Protein AF-A0A7Y8CNN0-F1 (afdb_monomer_lite)

pLDDT: mean 75.57, std 17.75, range [43.0, 97.44]

Sequence (88 aa):
MLLLAACNQSSIVPSQSLGPKQVTVIAERIDQRYPQHAVSDRKALLQQVVTAIDNMVFVEGGTFEMGDFGWIGEYDPENMCEWPCGLS

Secondary structure (DSSP, 8-state):
---------------SSS-HHHHHHHHHHHHHH-TTS-HHHHHHHHHHHHHHHHT-----------------SS--TTSPPPSPP---

Foldseek 3Di:
DDPPPPPPPPPQQDAPPDDSVVLVVQLVVLCVVCVPDDPVVSSVVSNVVRVVVNPDDPPPDDPPPPDCPPPPPDDDPVPDDDPPDDDD

Radius of gyration: 27.56 Å; chains: 1; bounding box: 44×29×85 Å

Structure (mmCIF, N/CA/C/O backbone):
data_AF-A0A7Y8CNN0-F1
#
_entry.id   AF-A0A7Y8CNN0-F1
#
loop_
_atom_site.group_PDB
_atom_site.id
_atom_site.type_symbol
_atom_site.label_atom_id
_atom_site.label_alt_id
_atom_site.label_comp_id
_atom_site.label_asym_id
_atom_site.label_entity_id
_atom_site.label_seq_id
_atom_site.pdbx_PDB_ins_code
_atom_site.Cartn_x
_atom_site.Cartn_y
_atom_site.Cartn_z
_atom_site.occupancy
_atom_site.B_iso_or_equiv
_atom_site.auth_seq_id
_atom_site.auth_comp_id
_atom_site.auth_asym_id
_atom_site.auth_atom_id
_atom_site.pdbx_PDB_model_num
ATOM 1 N N . MET A 1 1 ? -23.950 5.536 28.494 1.00 43.00 1 MET A N 1
ATOM 2 C CA . MET A 1 1 ? -23.603 5.136 27.114 1.00 43.00 1 MET A CA 1
ATOM 3 C C . MET A 1 1 ? -22.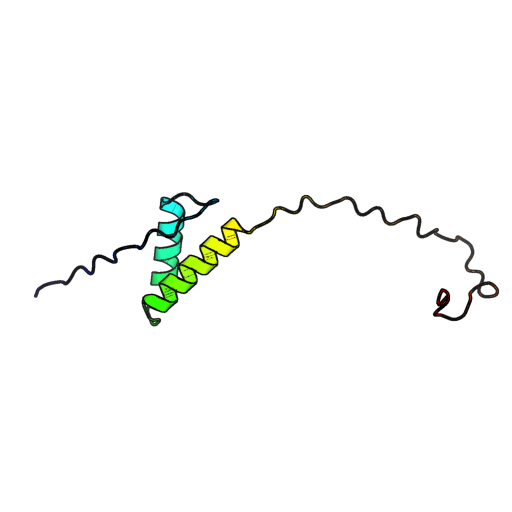106 4.883 27.061 1.00 43.00 1 MET A C 1
ATOM 5 O O . MET A 1 1 ? -21.345 5.838 27.134 1.00 43.00 1 MET A O 1
ATOM 9 N N . LEU A 1 2 ? -21.686 3.616 27.030 1.00 50.94 2 LEU A N 1
ATOM 10 C CA . LEU A 1 2 ? -20.287 3.257 26.796 1.00 50.94 2 LEU A CA 1
ATOM 11 C C . LEU A 1 2 ? -20.006 3.450 25.301 1.00 50.94 2 LEU A C 1
ATOM 13 O O . LEU A 1 2 ? -20.493 2.681 24.475 1.00 50.94 2 LEU A O 1
ATOM 17 N N . LEU A 1 3 ? -19.263 4.499 24.955 1.00 54.25 3 LEU A N 1
ATOM 18 C CA . LEU A 1 3 ? -18.663 4.636 23.633 1.00 54.25 3 LEU A CA 1
ATOM 19 C C . LEU A 1 3 ? -17.542 3.596 23.552 1.00 54.25 3 LEU A C 1
ATOM 21 O O . LEU A 1 3 ? -16.480 3.777 24.144 1.00 54.25 3 LEU A O 1
ATOM 25 N N . LEU A 1 4 ? -17.801 2.479 22.870 1.00 57.09 4 LEU A N 1
ATOM 26 C CA . LEU A 1 4 ? -16.757 1.538 22.481 1.00 57.09 4 LEU A CA 1
ATOM 27 C C . LEU A 1 4 ? -15.840 2.253 21.487 1.00 57.09 4 LEU A C 1
ATOM 29 O O . LEU A 1 4 ? -16.093 2.266 20.284 1.00 57.09 4 LEU A O 1
ATOM 33 N N . ALA A 1 5 ? -14.776 2.867 22.002 1.00 55.53 5 ALA A N 1
ATOM 34 C CA . ALA A 1 5 ? -13.608 3.180 21.204 1.00 55.53 5 ALA A CA 1
ATOM 35 C C . ALA A 1 5 ? -13.044 1.841 20.719 1.00 55.53 5 ALA A C 1
ATOM 37 O O . ALA A 1 5 ? -12.354 1.132 21.451 1.00 55.53 5 ALA A O 1
ATOM 38 N N . ALA A 1 6 ? -13.412 1.449 19.501 1.00 54.28 6 ALA A N 1
ATOM 39 C CA . ALA A 1 6 ? -12.761 0.355 18.813 1.00 54.28 6 ALA A CA 1
ATOM 40 C C . ALA A 1 6 ? -11.305 0.779 18.588 1.00 54.28 6 ALA A C 1
ATOM 42 O O . ALA A 1 6 ? -11.002 1.522 17.656 1.00 54.28 6 ALA A O 1
ATOM 43 N N . CYS A 1 7 ? -10.397 0.337 19.463 1.00 55.56 7 CYS A N 1
ATOM 44 C CA . CYS A 1 7 ? -8.981 0.308 19.135 1.00 55.56 7 CYS A CA 1
ATOM 45 C C . CYS A 1 7 ? -8.839 -0.661 17.966 1.00 55.56 7 CYS A C 1
ATOM 47 O O . CYS A 1 7 ? -8.779 -1.878 18.146 1.00 55.56 7 CYS A O 1
ATOM 49 N N . ASN A 1 8 ? -8.833 -0.111 16.754 1.00 54.03 8 ASN A N 1
ATOM 50 C CA . ASN A 1 8 ? -8.389 -0.826 15.578 1.00 54.03 8 ASN A CA 1
ATOM 51 C C . ASN A 1 8 ? -6.916 -1.133 15.836 1.00 54.03 8 ASN A C 1
ATOM 53 O O . ASN A 1 8 ? -6.053 -0.267 15.722 1.00 54.03 8 ASN A O 1
ATOM 57 N N . GLN A 1 9 ? -6.643 -2.351 16.299 1.00 49.56 9 GLN A N 1
ATOM 58 C CA . GLN A 1 9 ? -5.296 -2.875 16.407 1.00 49.56 9 GLN A CA 1
ATOM 59 C C . GLN A 1 9 ? -4.803 -2.973 14.963 1.00 49.56 9 GLN A C 1
ATOM 61 O O . GLN A 1 9 ? -5.114 -3.919 14.227 1.00 49.56 9 GLN A O 1
ATOM 66 N N . SER A 1 10 ? -4.167 -1.891 14.516 1.00 54.66 10 SER A N 1
ATOM 67 C CA . SER A 1 10 ? -3.506 -1.783 13.230 1.00 54.66 10 SER A CA 1
ATOM 68 C C . SER A 1 10 ? -2.416 -2.835 13.255 1.00 54.66 10 SER A C 1
ATOM 70 O O . SER A 1 10 ? -1.360 -2.636 13.847 1.00 54.66 10 SER A O 1
ATOM 72 N N . SER A 1 11 ?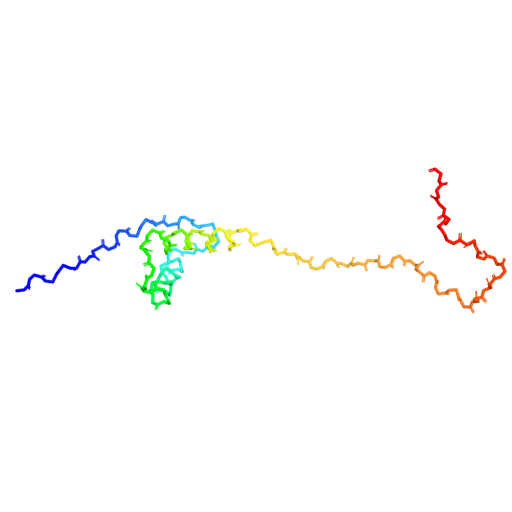 -2.710 -4.005 12.690 1.00 57.62 11 SER A N 1
ATOM 73 C CA . SER A 1 11 ? -1.683 -4.955 12.298 1.00 57.62 11 SER A CA 1
ATOM 74 C C . SER A 1 11 ? -0.740 -4.160 11.412 1.00 57.62 11 SER A C 1
ATOM 76 O O . SER A 1 11 ? -1.141 -3.743 10.325 1.00 57.62 11 SER A O 1
ATOM 78 N N . ILE A 1 12 ? 0.434 -3.825 11.945 1.00 65.56 12 ILE A N 1
ATOM 79 C CA . ILE A 1 12 ? 1.419 -3.009 11.246 1.00 65.56 12 ILE A CA 1
ATOM 80 C C . ILE A 1 12 ? 1.765 -3.789 9.986 1.00 65.56 12 ILE A C 1
ATOM 82 O O . ILE A 1 12 ? 2.378 -4.850 10.071 1.00 65.56 12 ILE A O 1
ATOM 86 N N . VAL A 1 13 ? 1.295 -3.302 8.839 1.00 77.25 13 VAL A N 1
ATOM 87 C CA . VAL A 1 13 ? 1.663 -3.852 7.540 1.00 77.25 13 VAL A CA 1
ATOM 88 C C . VAL A 1 13 ? 3.117 -3.440 7.315 1.00 77.25 13 VAL A C 1
ATOM 90 O O . VAL A 1 13 ? 3.381 -2.237 7.224 1.00 77.25 13 VAL A O 1
ATOM 93 N N . PRO A 1 14 ? 4.075 -4.386 7.309 1.00 80.50 14 PRO A N 1
ATOM 94 C CA . PRO A 1 14 ? 5.468 -4.048 7.073 1.00 80.50 14 PRO A CA 1
ATOM 95 C C . PRO A 1 14 ? 5.619 -3.548 5.633 1.00 80.50 14 PRO A C 1
ATOM 97 O O . PRO A 1 14 ? 5.040 -4.123 4.714 1.00 80.50 14 PRO A O 1
ATOM 100 N N . SER A 1 15 ? 6.387 -2.477 5.454 1.00 85.44 15 SER A N 1
ATOM 101 C CA . SER A 1 15 ? 6.758 -1.929 4.148 1.00 85.44 15 SER A CA 1
ATOM 102 C C . SER A 1 15 ? 8.266 -1.740 4.106 1.00 85.44 15 SER A C 1
ATOM 104 O O . SER A 1 15 ? 8.871 -1.367 5.114 1.00 85.44 15 SER A O 1
ATOM 106 N N . GLN A 1 16 ? 8.862 -2.005 2.950 1.00 86.38 16 GLN A N 1
ATOM 107 C CA . GLN A 1 16 ? 10.282 -1.770 2.688 1.00 86.38 16 GLN A CA 1
ATOM 108 C C . GLN A 1 16 ? 10.531 -0.342 2.188 1.00 86.38 16 GLN A C 1
ATOM 110 O O . GLN A 1 16 ? 11.572 0.242 2.489 1.00 86.38 16 GLN A O 1
ATOM 115 N N . SER A 1 17 ? 9.568 0.232 1.463 1.00 87.06 17 SER A N 1
ATOM 116 C CA . SER A 1 17 ? 9.691 1.549 0.831 1.00 87.06 17 SER A CA 1
ATOM 117 C C . SER A 1 17 ? 9.009 2.677 1.611 1.00 87.06 17 SER A C 1
ATOM 119 O O . SER A 1 17 ? 9.403 3.835 1.476 1.00 87.06 17 SER A O 1
ATOM 121 N N . LEU A 1 18 ? 7.991 2.376 2.426 1.00 89.88 18 LEU A N 1
ATOM 122 C CA . LEU A 1 18 ? 7.227 3.370 3.183 1.00 89.88 18 LEU A CA 1
ATOM 123 C C . LEU A 1 18 ? 7.553 3.347 4.676 1.00 89.88 18 LEU A C 1
ATOM 125 O O . LEU A 1 18 ? 7.651 2.300 5.312 1.00 89.88 18 LEU A O 1
ATOM 129 N N . GLY A 1 19 ? 7.611 4.536 5.276 1.00 91.12 19 GLY A N 1
ATOM 130 C CA . GLY A 1 19 ? 7.696 4.681 6.725 1.00 91.12 19 GLY A CA 1
ATOM 131 C C . GLY A 1 19 ? 6.360 4.372 7.425 1.00 91.12 19 GLY A C 1
ATOM 132 O O . GLY A 1 19 ? 5.291 4.555 6.833 1.00 91.12 19 GLY A O 1
ATOM 133 N N . PRO A 1 20 ? 6.367 4.023 8.729 1.00 89.00 20 PRO A N 1
ATOM 134 C CA . PRO A 1 20 ? 5.155 3.653 9.471 1.00 89.00 20 PRO A CA 1
ATOM 135 C C . PRO A 1 20 ? 4.036 4.701 9.411 1.00 89.00 20 PRO A C 1
ATOM 137 O O . PRO A 1 20 ? 2.865 4.363 9.272 1.00 89.00 20 PRO A O 1
ATOM 140 N N . LYS A 1 21 ? 4.390 5.994 9.450 1.00 91.31 21 LYS A N 1
ATOM 141 C CA . LYS A 1 21 ? 3.415 7.093 9.345 1.00 91.31 21 LYS A CA 1
ATOM 142 C C . LYS A 1 21 ? 2.695 7.112 7.993 1.00 91.31 21 LYS A C 1
ATOM 144 O O . LYS A 1 21 ? 1.511 7.423 7.948 1.00 91.31 21 LYS A O 1
ATOM 149 N N . GLN A 1 22 ? 3.391 6.789 6.903 1.00 93.12 22 GLN A N 1
ATOM 150 C CA . GLN A 1 22 ? 2.799 6.769 5.563 1.00 93.12 22 GLN A CA 1
ATOM 151 C C . GLN A 1 22 ? 1.818 5.604 5.426 1.00 93.12 22 GLN A C 1
ATOM 153 O O . GLN A 1 22 ? 0.711 5.805 4.934 1.00 93.12 22 GLN A O 1
ATOM 158 N N . VAL A 1 23 ? 2.181 4.424 5.939 1.00 93.50 23 VAL A N 1
ATOM 159 C CA . VAL A 1 23 ? 1.285 3.258 5.982 1.00 93.50 23 VAL A CA 1
ATOM 160 C C . VAL A 1 23 ? 0.014 3.575 6.779 1.00 93.50 23 VAL A C 1
ATOM 162 O O . VAL A 1 23 ? -1.084 3.274 6.313 1.00 93.50 23 VAL A O 1
ATOM 165 N N . THR A 1 24 ? 0.128 4.262 7.922 1.00 93.31 24 THR A N 1
ATOM 166 C CA . THR A 1 24 ? -1.038 4.708 8.707 1.00 93.31 24 THR A CA 1
ATOM 167 C C . THR A 1 24 ? -1.941 5.656 7.920 1.00 93.31 24 THR A C 1
ATOM 169 O O . THR A 1 24 ? -3.149 5.447 7.877 1.00 93.31 24 THR A O 1
ATOM 172 N N . VAL A 1 25 ? -1.377 6.658 7.239 1.00 95.31 25 VAL A N 1
ATOM 173 C CA . VAL A 1 25 ? -2.166 7.597 6.419 1.00 95.31 25 VAL A CA 1
ATOM 174 C C . VAL A 1 25 ? -2.886 6.875 5.273 1.00 95.31 25 VAL A C 1
ATOM 176 O O . VAL A 1 25 ? -4.022 7.216 4.943 1.00 95.31 25 VAL A O 1
ATOM 179 N N . ILE A 1 26 ? -2.259 5.866 4.660 1.00 94.56 26 ILE A N 1
ATOM 180 C CA . ILE A 1 26 ? -2.904 5.044 3.624 1.00 94.56 26 ILE A CA 1
ATOM 181 C C . ILE A 1 26 ? -4.069 4.250 4.227 1.00 94.56 26 ILE A C 1
ATOM 183 O O . ILE A 1 26 ? -5.153 4.236 3.643 1.00 94.56 26 ILE A O 1
ATOM 187 N N . ALA A 1 27 ? -3.878 3.644 5.401 1.00 94.31 27 ALA A N 1
ATOM 188 C CA . ALA A 1 27 ? -4.929 2.917 6.108 1.00 94.31 27 ALA A CA 1
ATOM 189 C C . ALA A 1 27 ? -6.135 3.818 6.424 1.00 94.31 27 ALA A C 1
ATOM 191 O O . ALA A 1 27 ? -7.267 3.461 6.102 1.00 94.31 27 ALA A O 1
ATOM 192 N N . GLU A 1 28 ? -5.893 5.022 6.953 1.00 95.75 28 GLU A N 1
ATOM 193 C CA . GLU A 1 28 ? -6.941 6.009 7.243 1.00 95.75 28 GLU A CA 1
ATOM 194 C C . GLU A 1 28 ? -7.717 6.412 5.983 1.00 95.75 28 GLU A C 1
ATOM 196 O O . GLU A 1 28 ? -8.946 6.482 6.002 1.00 95.75 28 GLU A O 1
ATOM 201 N N . ARG A 1 29 ? -7.023 6.629 4.858 1.00 96.69 29 ARG A N 1
ATOM 202 C CA . ARG A 1 29 ? -7.675 6.935 3.574 1.00 96.69 29 ARG A CA 1
ATOM 203 C C . ARG A 1 29 ? -8.530 5.774 3.073 1.00 96.69 29 ARG A C 1
ATOM 205 O O . ARG A 1 29 ? -9.616 6.016 2.552 1.00 96.69 29 ARG A O 1
ATOM 212 N N . ILE A 1 30 ? -8.068 4.532 3.221 1.00 96.12 30 ILE A N 1
ATOM 213 C CA . ILE A 1 30 ? -8.836 3.335 2.849 1.00 96.12 30 ILE A CA 1
ATOM 214 C C . ILE A 1 30 ? -10.096 3.218 3.716 1.00 96.12 30 ILE A C 1
ATOM 216 O O . ILE A 1 30 ? -11.184 3.005 3.178 1.00 96.12 30 ILE A O 1
ATOM 220 N N . ASP A 1 31 ? -9.970 3.413 5.031 1.00 95.56 31 ASP A N 1
ATOM 221 C CA . ASP A 1 31 ? -11.096 3.390 5.971 1.00 95.56 31 ASP A CA 1
ATOM 222 C C . ASP A 1 31 ? -12.135 4.475 5.645 1.00 95.56 31 ASP A C 1
ATOM 224 O O . ASP A 1 31 ? -13.333 4.193 5.613 1.00 95.56 31 ASP A O 1
ATOM 228 N N . GLN A 1 32 ? -11.687 5.695 5.332 1.00 96.12 32 GLN A N 1
ATOM 229 C CA . GLN A 1 32 ? -12.562 6.805 4.940 1.00 96.12 32 GLN A CA 1
ATOM 230 C C . GLN A 1 32 ? -13.232 6.584 3.579 1.00 96.12 32 GLN A C 1
ATOM 232 O O . GLN A 1 32 ? -14.371 7.002 3.374 1.00 96.12 32 GLN A O 1
ATOM 237 N N . ARG A 1 33 ? -12.533 5.952 2.628 1.00 97.44 33 ARG A N 1
ATOM 238 C CA . ARG A 1 33 ? -13.018 5.777 1.252 1.00 97.44 33 ARG A CA 1
ATOM 239 C C . ARG A 1 33 ? -13.982 4.604 1.093 1.00 97.44 33 ARG A C 1
ATOM 241 O O . ARG A 1 33 ? -14.838 4.661 0.204 1.00 97.44 33 ARG A O 1
ATOM 248 N N . TYR A 1 34 ? -13.836 3.570 1.921 1.00 96.06 34 TYR A N 1
ATOM 249 C CA . TYR A 1 34 ? -14.607 2.326 1.843 1.00 96.06 34 TYR A CA 1
ATOM 250 C C . TYR A 1 34 ? -15.276 1.939 3.177 1.00 96.06 34 TYR A C 1
ATOM 252 O O . TYR A 1 34 ? -15.187 0.777 3.587 1.00 96.06 34 TYR A O 1
ATOM 260 N N . PRO A 1 35 ? -15.986 2.857 3.863 1.00 95.50 35 PRO A N 1
ATOM 261 C CA . PRO A 1 35 ? -16.545 2.594 5.192 1.00 95.50 35 PRO A CA 1
ATOM 262 C C . PRO A 1 35 ? -17.540 1.422 5.217 1.00 95.50 35 PRO A C 1
ATOM 264 O O . PRO A 1 35 ? -17.702 0.770 6.243 1.00 95.50 35 PRO A O 1
ATOM 267 N N . GLN A 1 36 ? -18.179 1.132 4.081 1.00 96.12 36 GLN A N 1
ATOM 268 C CA . GLN A 1 36 ? -19.173 0.074 3.907 1.00 96.12 36 GLN A CA 1
ATOM 269 C C . GLN A 1 36 ? -18.588 -1.335 3.713 1.00 96.12 36 GLN A C 1
ATOM 271 O O . GLN A 1 36 ? -19.340 -2.303 3.733 1.00 96.12 36 GLN A O 1
ATOM 276 N N . HIS A 1 37 ? -17.278 -1.463 3.481 1.00 94.75 37 HIS A N 1
ATOM 277 C CA . HIS A 1 37 ? -16.628 -2.768 3.289 1.00 94.75 37 HIS A CA 1
ATOM 278 C C . HIS A 1 37 ? -16.264 -3.398 4.636 1.00 94.75 37 HIS A C 1
ATOM 280 O O . HIS A 1 37 ? -16.186 -2.701 5.648 1.00 94.75 37 HIS A O 1
ATOM 286 N N . ALA A 1 38 ? -16.014 -4.708 4.680 1.00 95.31 38 ALA A N 1
ATOM 287 C CA . ALA A 1 38 ? -15.552 -5.334 5.913 1.00 95.31 38 ALA A CA 1
ATOM 288 C C . ALA A 1 38 ? -14.140 -4.843 6.284 1.00 95.31 38 ALA A C 1
ATOM 290 O O . ALA A 1 38 ? -13.321 -4.513 5.424 1.00 95.31 38 ALA A O 1
ATOM 291 N N . VAL A 1 39 ? -13.831 -4.822 7.585 1.00 92.00 39 VAL A N 1
ATOM 292 C CA . VAL A 1 39 ? -12.491 -4.454 8.084 1.00 92.00 39 VAL A CA 1
ATOM 293 C C . VAL A 1 39 ? -11.414 -5.373 7.491 1.00 92.00 39 VAL A C 1
ATOM 295 O O . VAL A 1 39 ? -10.317 -4.911 7.185 1.00 92.00 39 VAL A O 1
ATOM 298 N N . SER A 1 40 ? -11.728 -6.658 7.294 1.00 93.12 40 SER A N 1
ATOM 299 C CA . SER A 1 40 ? -10.848 -7.635 6.639 1.00 93.12 40 SER A CA 1
ATOM 300 C C . SER A 1 40 ? -10.466 -7.212 5.225 1.00 93.12 40 SER A C 1
ATOM 302 O O . SER A 1 40 ? -9.291 -7.248 4.873 1.00 93.12 40 SER A O 1
ATOM 304 N N . ASP A 1 41 ? -11.441 -6.751 4.447 1.00 95.06 41 ASP A N 1
ATOM 305 C CA . ASP A 1 41 ? -11.255 -6.414 3.036 1.00 95.06 41 ASP A CA 1
ATOM 306 C C . ASP A 1 41 ? -10.422 -5.142 2.906 1.00 95.06 41 ASP A C 1
ATOM 308 O O . ASP A 1 41 ? -9.509 -5.060 2.088 1.00 95.06 41 ASP A O 1
ATOM 312 N N . ARG A 1 42 ? -10.665 -4.167 3.789 1.00 95.88 42 ARG A N 1
ATOM 313 C CA . ARG A 1 42 ? -9.856 -2.948 3.874 1.00 95.88 42 ARG A CA 1
ATOM 314 C C . ARG A 1 42 ? -8.416 -3.227 4.297 1.00 95.88 42 ARG A C 1
ATOM 316 O O . ARG A 1 42 ? -7.499 -2.620 3.750 1.00 95.88 42 ARG A O 1
ATOM 323 N N . LYS A 1 43 ? -8.196 -4.170 5.219 1.00 94.12 43 LYS A N 1
ATOM 324 C CA . LYS A 1 43 ? -6.846 -4.617 5.604 1.00 94.12 43 LYS A CA 1
ATOM 325 C C . LYS A 1 43 ? -6.138 -5.352 4.465 1.00 94.12 43 LYS A C 1
ATOM 327 O O . LYS A 1 43 ? -4.962 -5.091 4.228 1.00 94.12 43 LYS A O 1
ATOM 332 N N . ALA A 1 44 ? -6.841 -6.220 3.740 1.00 95.25 44 ALA A N 1
ATOM 333 C CA . ALA A 1 44 ? -6.298 -6.891 2.561 1.00 95.25 44 ALA A CA 1
ATOM 334 C C . ALA A 1 44 ? -5.926 -5.879 1.464 1.00 95.25 44 ALA A C 1
ATOM 336 O O . ALA A 1 44 ? -4.853 -5.973 0.869 1.00 95.25 44 ALA A O 1
ATOM 337 N N . LEU A 1 45 ? -6.764 -4.860 1.256 1.00 95.69 45 LEU A N 1
ATOM 338 C CA . LEU A 1 45 ? -6.476 -3.767 0.333 1.00 95.69 45 LEU A CA 1
ATOM 339 C C . LEU A 1 45 ? -5.244 -2.962 0.765 1.00 95.69 45 LEU A C 1
ATOM 341 O O . LEU A 1 45 ? -4.386 -2.682 -0.067 1.00 95.69 45 LEU A O 1
ATOM 345 N N . LEU A 1 46 ? -5.122 -2.627 2.054 1.00 95.88 46 LEU A N 1
ATOM 346 C CA . LEU A 1 46 ? -3.935 -1.957 2.592 1.00 95.88 46 LEU A CA 1
ATOM 347 C C . LEU A 1 46 ? -2.666 -2.774 2.319 1.00 95.88 46 LEU A C 1
ATOM 349 O O . LEU A 1 46 ? -1.686 -2.218 1.828 1.00 95.88 46 LEU A O 1
ATOM 353 N N . GLN A 1 47 ? -2.699 -4.083 2.586 1.00 94.62 47 GLN A N 1
ATOM 354 C CA . GLN A 1 47 ? -1.580 -4.982 2.307 1.00 94.62 47 GLN A CA 1
ATOM 355 C C . GLN A 1 47 ? -1.198 -4.956 0.824 1.00 94.62 47 GLN A C 1
ATOM 357 O O . GLN A 1 47 ? -0.027 -4.781 0.500 1.00 94.62 47 GLN A O 1
ATOM 362 N N . GLN A 1 48 ? -2.180 -5.072 -0.071 1.00 94.81 48 GLN A N 1
ATOM 363 C CA . GLN A 1 48 ? -1.943 -5.073 -1.512 1.00 94.81 48 GLN A CA 1
ATOM 364 C C . GLN A 1 48 ? -1.327 -3.757 -1.999 1.00 94.81 48 GLN A C 1
ATOM 366 O O . GLN A 1 48 ? -0.405 -3.772 -2.811 1.00 94.81 48 GLN A O 1
ATOM 371 N N . VAL A 1 49 ? -1.814 -2.619 -1.497 1.00 94.88 49 VAL A N 1
ATOM 372 C CA . VAL A 1 49 ? -1.286 -1.295 -1.851 1.00 94.88 49 VAL A CA 1
ATOM 373 C C . VAL A 1 49 ? 0.164 -1.152 -1.399 1.00 94.88 49 VAL A C 1
ATOM 375 O O . VAL A 1 49 ? 1.004 -0.729 -2.190 1.00 94.88 49 VAL A O 1
ATOM 378 N N . VAL A 1 50 ? 0.474 -1.529 -0.157 1.00 94.06 50 VAL A N 1
ATOM 379 C CA . VAL A 1 50 ? 1.844 -1.460 0.369 1.00 94.06 50 VAL A CA 1
ATOM 380 C C . VAL A 1 50 ? 2.779 -2.371 -0.425 1.00 94.06 50 VAL A C 1
ATOM 382 O O . VAL A 1 50 ? 3.840 -1.928 -0.854 1.00 94.06 50 VAL A O 1
ATOM 385 N N . THR A 1 51 ? 2.364 -3.607 -0.707 1.00 92.38 51 THR A N 1
ATOM 386 C CA . THR A 1 51 ? 3.152 -4.546 -1.515 1.00 92.38 51 THR A CA 1
ATOM 387 C C . THR A 1 51 ? 3.366 -4.046 -2.944 1.00 92.38 51 THR A C 1
ATOM 389 O O . THR A 1 51 ? 4.454 -4.205 -3.487 1.00 92.38 51 THR A O 1
ATOM 392 N N . ALA A 1 52 ? 2.364 -3.418 -3.563 1.00 91.25 52 ALA A N 1
ATOM 393 C CA . ALA A 1 52 ? 2.518 -2.836 -4.893 1.00 91.25 52 ALA A CA 1
ATOM 394 C C . ALA A 1 52 ? 3.551 -1.703 -4.904 1.00 91.25 52 ALA A C 1
ATOM 396 O O . ALA A 1 52 ? 4.330 -1.619 -5.846 1.00 91.25 52 ALA A O 1
ATOM 397 N N . ILE A 1 53 ? 3.572 -0.870 -3.859 1.00 91.44 53 ILE A N 1
ATOM 398 C CA . ILE A 1 53 ? 4.549 0.213 -3.698 1.00 91.44 53 ILE A CA 1
ATOM 399 C C . ILE A 1 53 ? 5.956 -0.351 -3.485 1.00 91.44 53 ILE A C 1
ATOM 401 O O . ILE A 1 53 ? 6.882 0.093 -4.156 1.00 91.44 53 ILE A O 1
ATOM 405 N N . ASP A 1 54 ? 6.109 -1.353 -2.618 1.00 89.31 54 ASP A N 1
ATOM 406 C CA . ASP A 1 54 ? 7.401 -2.010 -2.376 1.00 89.31 54 ASP A CA 1
ATOM 407 C C . ASP A 1 54 ? 7.963 -2.674 -3.648 1.00 89.31 54 ASP A C 1
ATOM 409 O O . ASP A 1 54 ? 9.173 -2.720 -3.851 1.00 89.31 54 ASP A O 1
ATOM 413 N N . ASN A 1 55 ? 7.083 -3.165 -4.525 1.00 88.50 55 ASN A N 1
ATOM 414 C CA . ASN A 1 55 ? 7.456 -3.808 -5.785 1.00 88.50 55 ASN A CA 1
ATOM 415 C C . ASN A 1 55 ? 7.558 -2.833 -6.972 1.00 88.50 55 ASN A C 1
ATOM 417 O O . ASN A 1 55 ? 7.731 -3.284 -8.108 1.00 88.50 55 ASN A O 1
ATOM 421 N N . MET A 1 56 ? 7.431 -1.518 -6.761 1.00 83.06 56 MET A N 1
ATOM 422 C CA . MET A 1 56 ? 7.641 -0.556 -7.843 1.00 83.06 56 MET A CA 1
ATOM 423 C C . MET A 1 56 ? 9.115 -0.564 -8.254 1.00 83.06 56 MET A C 1
ATOM 425 O O . MET A 1 56 ? 9.977 -0.025 -7.565 1.00 83.06 56 MET A O 1
ATOM 429 N N . VAL A 1 57 ? 9.401 -1.160 -9.411 1.00 73.44 57 VAL A N 1
ATOM 430 C CA . VAL A 1 57 ? 10.717 -1.070 -10.042 1.00 73.44 57 VAL A CA 1
ATOM 431 C C . VAL A 1 57 ? 10.775 0.241 -10.811 1.00 73.44 57 VAL A C 1
ATOM 433 O O . VAL A 1 57 ? 10.000 0.463 -11.744 1.00 73.44 57 VAL A O 1
ATOM 436 N N . PHE A 1 58 ? 11.695 1.120 -10.419 1.00 65.44 58 PHE A N 1
ATOM 437 C CA . PHE A 1 58 ? 12.025 2.284 -11.226 1.00 65.44 58 PHE A CA 1
ATOM 438 C C . PHE A 1 58 ? 12.763 1.794 -12.472 1.00 65.44 58 PHE A C 1
ATOM 440 O O . PHE A 1 58 ? 13.926 1.401 -12.404 1.00 65.44 58 PHE A O 1
ATOM 447 N N . VAL A 1 59 ? 12.065 1.757 -13.604 1.00 71.12 59 VAL A N 1
ATOM 448 C CA . VAL A 1 59 ? 12.702 1.523 -14.897 1.00 71.12 59 VAL A CA 1
ATOM 449 C C . VAL A 1 59 ? 13.342 2.847 -15.298 1.00 71.12 59 VAL A C 1
ATOM 451 O O . VAL A 1 59 ? 12.648 3.751 -15.766 1.00 71.12 59 VAL A O 1
ATOM 454 N N . GLU A 1 60 ? 14.652 2.987 -15.079 1.00 64.44 60 GLU A N 1
ATOM 455 C CA . GLU A 1 60 ? 15.429 3.993 -15.806 1.00 64.44 60 GLU A CA 1
ATOM 456 C C . GLU A 1 60 ? 15.195 3.712 -17.286 1.00 64.44 60 GLU A C 1
ATOM 458 O O . GLU A 1 60 ? 15.522 2.630 -17.776 1.00 64.44 60 GLU A O 1
ATOM 463 N N . GLY A 1 61 ? 14.514 4.633 -17.970 1.00 63.09 61 GLY A N 1
ATOM 464 C CA . GLY A 1 61 ? 14.219 4.489 -19.387 1.00 63.09 61 GLY A CA 1
ATOM 465 C C . GLY A 1 61 ? 15.512 4.188 -20.132 1.00 63.09 61 GLY A C 1
ATOM 466 O O . GLY A 1 61 ? 16.398 5.037 -20.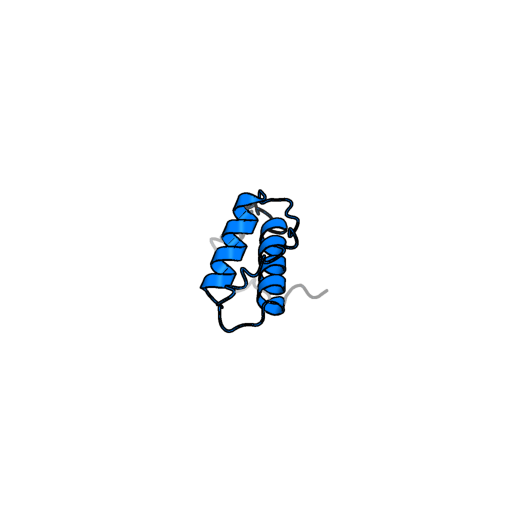204 1.00 63.09 61 GLY A O 1
ATOM 467 N N . GLY A 1 62 ? 15.636 2.963 -20.637 1.00 63.34 62 GLY A N 1
ATOM 468 C CA . GLY A 1 62 ? 16.771 2.578 -21.457 1.00 63.34 62 GLY A CA 1
ATOM 469 C C . GLY A 1 62 ? 16.741 3.360 -22.764 1.00 63.34 62 GLY A C 1
ATOM 470 O O . GLY A 1 62 ? 15.674 3.628 -23.322 1.00 63.34 62 GLY A O 1
ATOM 471 N N . THR A 1 63 ? 17.909 3.715 -23.283 1.00 66.06 63 THR A N 1
ATOM 472 C CA . THR A 1 63 ? 18.023 4.127 -24.678 1.00 66.06 63 THR A CA 1
ATOM 473 C C . THR A 1 63 ? 17.739 2.907 -25.542 1.00 66.06 63 THR A C 1
ATOM 475 O O . THR A 1 63 ? 18.537 1.972 -25.591 1.00 66.06 63 THR A O 1
ATOM 478 N N . PHE A 1 64 ? 16.579 2.892 -26.195 1.00 61.44 64 PHE A N 1
ATOM 479 C CA . PHE A 1 64 ? 16.339 1.948 -27.273 1.00 61.44 64 PHE A CA 1
ATOM 480 C C . PHE A 1 64 ? 17.166 2.424 -28.462 1.00 61.44 64 PHE A C 1
ATOM 482 O O . PHE A 1 64 ? 16.803 3.394 -29.129 1.00 61.44 64 PHE A O 1
ATOM 489 N N . GLU A 1 65 ? 18.300 1.771 -28.703 1.00 61.34 65 GLU A N 1
ATOM 490 C CA . GLU A 1 65 ? 18.915 1.834 -30.019 1.00 61.34 65 GLU A CA 1
ATOM 491 C C . GLU A 1 65 ? 17.927 1.161 -30.968 1.00 61.34 65 GLU A C 1
ATOM 493 O O . GLU A 1 65 ? 17.852 -0.065 -31.063 1.00 61.34 65 GLU A O 1
ATOM 498 N N . MET A 1 66 ? 17.111 1.974 -31.646 1.00 64.25 66 MET A N 1
ATOM 499 C CA . MET A 1 66 ? 16.606 1.554 -32.939 1.00 64.25 66 MET A CA 1
ATOM 500 C C . MET A 1 66 ? 17.871 1.234 -33.724 1.00 64.25 66 MET A C 1
ATOM 502 O O . MET A 1 66 ? 18.618 2.154 -34.058 1.00 64.25 66 MET A O 1
ATOM 506 N N . GLY A 1 67 ? 18.154 -0.057 -33.938 1.00 59.50 67 GLY A N 1
ATOM 507 C CA . GLY A 1 67 ? 19.184 -0.462 -34.888 1.00 59.50 67 GLY A CA 1
ATOM 508 C C . GLY A 1 67 ? 18.974 0.314 -36.181 1.00 59.50 67 GLY A C 1
ATOM 509 O O . GLY A 1 67 ? 17.879 0.831 -36.403 1.00 59.50 67 GLY A O 1
ATOM 510 N N . ASP A 1 68 ? 20.016 0.438 -36.995 1.00 59.75 68 ASP A N 1
ATOM 511 C CA . ASP A 1 68 ? 19.946 1.123 -38.283 1.00 59.75 68 ASP A CA 1
ATOM 512 C C . ASP A 1 68 ? 18.870 0.436 -39.144 1.00 59.75 68 ASP A C 1
ATOM 514 O O . ASP A 1 68 ? 19.134 -0.491 -39.910 1.00 59.75 68 ASP A O 1
ATOM 518 N N . PHE A 1 69 ? 17.607 0.830 -38.948 1.00 59.50 69 PHE A N 1
ATOM 519 C CA . PHE A 1 69 ? 16.501 0.615 -39.852 1.00 59.50 69 PHE A CA 1
ATOM 520 C C . PHE A 1 69 ? 16.896 1.498 -41.009 1.00 59.50 69 PHE A C 1
ATOM 522 O O . PHE A 1 69 ? 16.498 2.664 -41.057 1.00 59.50 69 PHE A O 1
ATOM 529 N N . GLY A 1 70 ? 17.814 0.960 -41.818 1.00 54.78 70 GLY A N 1
ATOM 530 C CA . GLY A 1 70 ? 18.478 1.676 -42.875 1.00 54.78 70 GLY A CA 1
ATOM 531 C C . GLY A 1 70 ? 17.388 2.408 -43.613 1.00 54.78 70 GLY A C 1
ATOM 532 O O . GLY A 1 70 ? 16.473 1.790 -44.160 1.00 54.78 70 GLY A O 1
ATOM 533 N N . TRP A 1 71 ? 17.430 3.732 -43.546 1.00 53.97 71 TRP A N 1
ATOM 534 C CA . TRP A 1 71 ? 16.663 4.534 -44.468 1.00 53.97 71 TRP A CA 1
ATOM 535 C C . TRP A 1 71 ? 17.284 4.242 -45.823 1.00 53.97 71 TRP A C 1
ATOM 537 O O . TRP A 1 71 ? 18.259 4.874 -46.227 1.00 53.97 71 TRP A O 1
ATOM 547 N N . ILE A 1 72 ? 16.773 3.205 -46.485 1.00 50.50 72 ILE A N 1
ATOM 548 C CA . ILE A 1 72 ? 17.127 2.9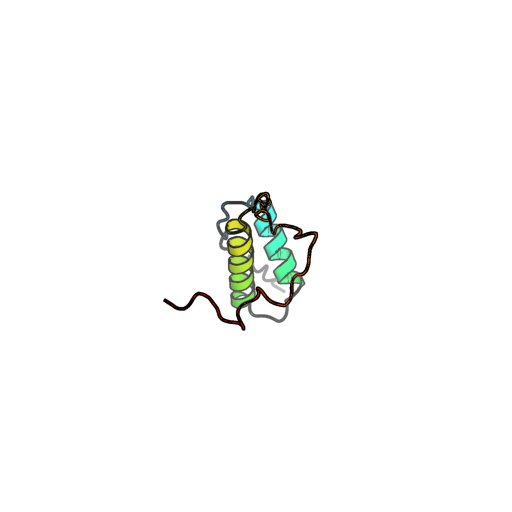07 -47.857 1.00 50.50 72 ILE A CA 1
ATOM 549 C C . ILE A 1 72 ? 16.510 4.062 -48.630 1.00 50.50 72 ILE A C 1
ATOM 551 O O . ILE A 1 72 ? 15.304 4.114 -48.858 1.00 50.50 72 ILE A O 1
ATOM 555 N N . GLY A 1 73 ? 17.349 5.035 -48.978 1.00 52.59 73 GLY A N 1
ATOM 556 C CA . GLY A 1 73 ? 16.997 6.124 -49.880 1.00 52.59 73 GLY A CA 1
ATOM 557 C C . GLY A 1 73 ? 16.599 5.644 -51.278 1.00 52.59 73 GLY A C 1
ATOM 558 O O . GLY A 1 73 ? 16.329 6.477 -52.132 1.00 52.59 73 GLY A O 1
ATOM 559 N N . GLU A 1 74 ? 16.528 4.334 -51.518 1.00 56.47 74 GLU A N 1
ATOM 560 C CA . GLU A 1 74 ? 16.052 3.729 -52.753 1.00 56.47 74 GLU A CA 1
ATOM 561 C C . GLU A 1 74 ? 15.132 2.552 -52.406 1.00 56.47 74 GLU A C 1
ATOM 5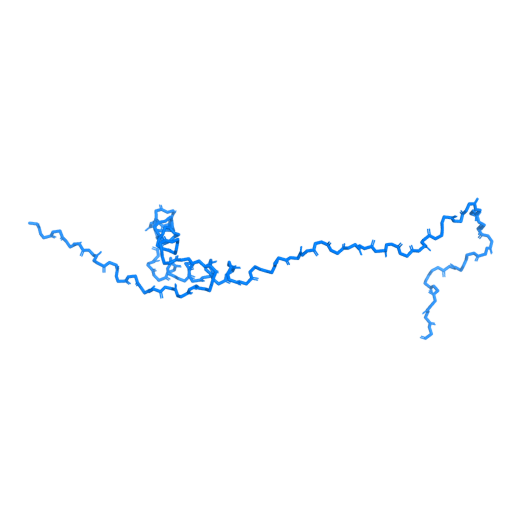63 O O . GLU A 1 74 ? 15.559 1.452 -52.063 1.00 56.47 74 GLU A O 1
ATOM 568 N N . TYR A 1 75 ? 13.830 2.823 -52.444 1.00 55.59 75 TYR A N 1
ATOM 569 C CA . TYR A 1 75 ? 12.785 1.808 -52.476 1.00 55.59 75 TYR A CA 1
ATOM 570 C C . TYR A 1 75 ? 12.884 1.070 -53.822 1.00 55.59 75 TYR A C 1
ATOM 572 O O . TYR A 1 75 ? 12.414 1.588 -54.834 1.00 55.59 75 TYR A O 1
ATOM 580 N N . ASP A 1 76 ? 13.533 -0.099 -53.844 1.00 57.69 76 ASP A N 1
ATOM 581 C CA . ASP A 1 76 ? 13.595 -0.990 -55.011 1.00 57.69 76 ASP A CA 1
ATOM 582 C C . ASP A 1 76 ? 12.607 -2.165 -54.837 1.00 57.69 76 ASP A C 1
ATOM 584 O O . ASP A 1 76 ? 12.895 -3.119 -54.104 1.00 57.69 76 ASP A O 1
ATOM 588 N N . PRO A 1 77 ? 11.421 -2.107 -55.470 1.00 60.22 77 PRO A N 1
ATOM 589 C CA . PRO A 1 77 ? 10.391 -3.130 -55.332 1.00 60.22 77 PRO A CA 1
ATOM 590 C C . PRO A 1 77 ? 10.749 -4.471 -55.994 1.00 60.22 77 PRO A C 1
ATOM 592 O O . PRO A 1 77 ? 10.056 -5.452 -55.731 1.00 60.22 77 PRO A O 1
ATOM 595 N N . GLU A 1 78 ? 11.799 -4.558 -56.822 1.00 64.12 78 GLU A N 1
ATOM 596 C CA . GLU A 1 78 ? 12.180 -5.820 -57.482 1.00 64.12 78 GLU A CA 1
ATOM 597 C C . GLU A 1 78 ? 13.023 -6.748 -56.590 1.00 64.12 78 GLU A C 1
ATOM 599 O O . GLU A 1 78 ? 13.094 -7.950 -56.848 1.00 64.12 78 GLU A O 1
ATOM 604 N N . ASN A 1 79 ? 13.621 -6.225 -55.512 1.00 57.44 79 ASN A N 1
ATOM 605 C CA . ASN A 1 79 ? 14.523 -6.972 -54.623 1.00 57.44 79 ASN A CA 1
ATOM 606 C C . ASN A 1 79 ? 13.910 -7.361 -53.266 1.00 57.44 79 ASN A C 1
ATOM 608 O O . ASN A 1 79 ? 14.613 -7.865 -52.385 1.00 57.44 79 ASN A O 1
ATOM 612 N N . MET A 1 80 ? 12.607 -7.155 -53.068 1.00 60.38 80 MET A N 1
ATOM 613 C CA . MET A 1 80 ? 11.933 -7.533 -51.824 1.00 60.38 80 MET A CA 1
ATOM 614 C C . MET A 1 80 ? 11.322 -8.936 -51.933 1.00 60.38 80 MET A C 1
ATOM 616 O O . MET A 1 80 ? 10.460 -9.193 -52.769 1.00 60.38 80 MET A O 1
ATOM 620 N N . CYS A 1 81 ? 11.749 -9.853 -51.059 1.00 65.69 81 CYS A N 1
ATOM 621 C CA . CYS A 1 81 ? 11.051 -11.121 -50.846 1.00 65.69 81 CYS A CA 1
ATOM 622 C C . CYS A 1 81 ? 9.633 -10.875 -50.314 1.00 65.69 81 CYS A C 1
ATOM 624 O O . CYS A 1 81 ? 9.427 -10.019 -49.453 1.00 65.69 81 CYS A O 1
ATOM 626 N N . GLU A 1 82 ? 8.656 -11.651 -50.790 1.00 65.19 82 GLU A N 1
ATOM 627 C CA . GLU A 1 82 ? 7.304 -11.624 -50.231 1.00 65.19 82 GLU A CA 1
ATOM 628 C C . GLU A 1 82 ? 7.326 -12.223 -48.815 1.00 65.19 82 GLU A C 1
ATOM 630 O O . GLU A 1 82 ? 7.909 -13.281 -48.565 1.00 65.19 82 GLU A O 1
ATOM 635 N N . TRP A 1 83 ? 6.753 -11.492 -47.861 1.00 55.06 83 TRP A N 1
ATOM 636 C CA . TRP A 1 83 ? 6.811 -11.827 -46.441 1.00 55.06 83 TRP A CA 1
ATOM 637 C C . TRP A 1 83 ? 5.975 -13.084 -46.125 1.00 55.06 83 TRP A C 1
ATOM 639 O O . TRP A 1 83 ? 4.899 -13.244 -46.704 1.00 55.06 83 TRP A O 1
ATOM 649 N N . PRO A 1 84 ? 6.379 -13.942 -45.165 1.00 65.62 84 PRO A N 1
ATOM 650 C CA . PRO A 1 84 ? 7.563 -13.855 -44.311 1.00 65.62 84 PRO A CA 1
ATOM 651 C C . PRO A 1 84 ? 8.800 -14.503 -44.942 1.00 65.62 84 PRO A C 1
ATOM 653 O O . PRO A 1 84 ? 8.851 -15.712 -45.159 1.00 65.62 84 PRO A O 1
ATOM 656 N N . CYS A 1 85 ? 9.850 -13.709 -45.139 1.00 65.81 85 CYS A N 1
ATOM 657 C CA . CYS A 1 85 ? 11.195 -14.229 -45.353 1.00 65.81 85 CYS A CA 1
ATOM 658 C C . CYS A 1 85 ? 11.913 -14.413 -44.006 1.00 65.81 85 CYS A C 1
ATOM 660 O O . CYS A 1 85 ? 1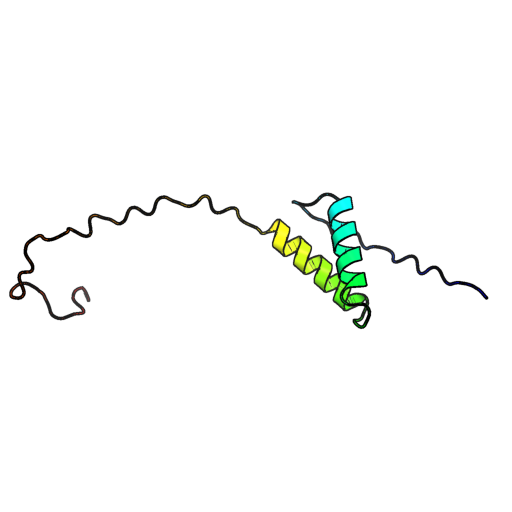1.731 -13.618 -43.086 1.00 65.81 85 CYS A O 1
ATOM 662 N N . GLY A 1 86 ? 12.716 -15.476 -43.885 1.00 57.12 86 GLY A N 1
ATOM 663 C CA . GLY A 1 86 ? 13.430 -15.824 -42.646 1.00 57.12 86 GLY A CA 1
ATOM 664 C C . GLY A 1 86 ? 12.891 -17.042 -41.887 1.00 57.12 86 GLY A C 1
ATOM 665 O O . GLY A 1 86 ? 13.256 -17.236 -40.733 1.00 57.12 86 GLY A O 1
ATOM 666 N N . LEU A 1 87 ? 12.055 -17.880 -42.512 1.00 51.75 87 LEU A N 1
ATOM 667 C CA . LEU A 1 87 ? 11.762 -19.217 -41.991 1.00 51.75 87 LEU A CA 1
ATOM 668 C C . LEU A 1 87 ? 12.807 -20.208 -42.516 1.00 51.75 87 LEU A C 1
ATOM 670 O O . LEU A 1 87 ? 12.661 -20.762 -43.605 1.00 51.75 87 LEU A O 1
ATOM 674 N N . SER A 1 88 ? 13.864 -20.401 -41.731 1.00 46.75 88 SER A N 1
ATOM 675 C CA . SER A 1 88 ? 14.687 -21.615 -41.747 1.00 46.75 88 SER A CA 1
ATOM 676 C C . SER A 1 88 ? 14.485 -22.365 -40.443 1.00 46.75 88 SER A C 1
ATOM 678 O O . SER A 1 88 ? 14.595 -21.681 -39.398 1.00 46.75 88 SER A O 1
#

Organism: NCBI:txid117681